Protein AF-A0A915NQ91-F1 (afdb_monomer_lite)

Structure (mmCIF, N/CA/C/O backbone):
data_AF-A0A915NQ91-F1
#
_entry.id   AF-A0A915NQ91-F1
#
loop_
_atom_site.group_PDB
_atom_site.id
_atom_site.type_symbol
_atom_site.label_atom_id
_atom_site.label_alt_id
_atom_site.label_comp_id
_atom_site.label_asym_id
_atom_site.label_entity_id
_atom_site.label_seq_id
_atom_site.pdbx_PDB_ins_code
_atom_site.Cartn_x
_atom_site.Cartn_y
_atom_site.Cartn_z
_atom_site.occupancy
_atom_site.B_iso_or_equiv
_atom_site.auth_seq_id
_atom_site.auth_comp_id
_atom_site.auth_asym_id
_atom_site.auth_atom_id
_atom_site.pdbx_PDB_model_num
ATOM 1 N N . MET A 1 1 ? -13.409 5.768 63.072 1.00 41.84 1 MET A N 1
ATOM 2 C CA . MET A 1 1 ? -13.609 4.680 62.094 1.00 41.84 1 MET A CA 1
ATOM 3 C C . MET A 1 1 ? -13.643 5.319 60.710 1.00 41.84 1 MET A C 1
ATOM 5 O O . MET A 1 1 ? -14.688 5.784 60.292 1.00 41.84 1 MET A O 1
ATOM 9 N N . PHE A 1 2 ? -12.488 5.459 60.056 1.00 41.06 2 PHE A N 1
ATOM 10 C CA . PHE A 1 2 ? -12.381 6.004 58.696 1.00 41.06 2 PHE A CA 1
ATOM 11 C C . PHE A 1 2 ? -11.525 5.043 57.871 1.00 41.06 2 PHE A C 1
ATOM 13 O O . PHE A 1 2 ? -10.303 5.039 57.969 1.00 41.06 2 PHE A O 1
ATOM 20 N N . SER A 1 3 ? -12.197 4.183 57.107 1.00 51.12 3 SER A N 1
ATOM 21 C CA . SER A 1 3 ? -11.610 3.189 56.202 1.00 51.12 3 SER A CA 1
ATOM 22 C C . SER A 1 3 ? -11.775 3.660 54.757 1.00 51.12 3 SER A C 1
ATOM 24 O O . SER A 1 3 ? -12.509 3.056 53.980 1.00 51.12 3 SER A O 1
ATOM 26 N N . TRP A 1 4 ? -11.137 4.780 54.410 1.00 56.28 4 TRP A N 1
ATOM 27 C CA . TRP A 1 4 ? -11.123 5.288 53.029 1.00 56.28 4 TRP A CA 1
ATOM 28 C C . TRP A 1 4 ? -9.721 5.640 52.504 1.00 56.28 4 TRP A C 1
ATOM 30 O O . TRP A 1 4 ? -9.574 6.132 51.396 1.00 56.28 4 TRP A O 1
ATOM 40 N N . LEU A 1 5 ? -8.657 5.292 53.236 1.00 51.00 5 LEU A N 1
ATOM 41 C CA . LEU A 1 5 ? -7.295 5.249 52.679 1.00 51.00 5 LEU A CA 1
ATOM 42 C C . LEU A 1 5 ? -6.939 3.829 52.211 1.00 51.00 5 LEU A C 1
ATOM 44 O O . LEU A 1 5 ? -5.889 3.273 52.537 1.00 51.00 5 LEU A O 1
ATOM 48 N N . GLY A 1 6 ? -7.840 3.221 51.439 1.00 49.97 6 GLY A N 1
ATOM 49 C CA . GLY A 1 6 ? -7.497 2.067 50.621 1.00 49.97 6 GLY A CA 1
ATOM 50 C C . GLY A 1 6 ? -6.584 2.545 49.500 1.00 49.97 6 GLY A C 1
ATOM 51 O O . GLY A 1 6 ? -7.027 3.260 48.611 1.00 49.97 6 GLY A O 1
ATOM 52 N N . LYS A 1 7 ? -5.296 2.205 49.592 1.00 49.03 7 LYS A N 1
ATOM 53 C CA . LYS A 1 7 ? -4.278 2.405 48.556 1.00 49.03 7 LYS A CA 1
ATOM 54 C C . LYS A 1 7 ? -4.839 2.091 47.161 1.00 49.03 7 LYS A C 1
ATOM 56 O O . LYS A 1 7 ? -4.842 0.929 46.761 1.00 49.03 7 LYS A O 1
ATOM 61 N N . ASN A 1 8 ? -5.158 3.120 46.381 1.00 48.84 8 ASN A N 1
ATOM 62 C CA . ASN A 1 8 ? -5.122 3.029 44.924 1.00 48.84 8 ASN A CA 1
ATOM 63 C C . ASN A 1 8 ? -3.649 2.993 44.498 1.00 48.84 8 ASN A C 1
ATOM 65 O O . ASN A 1 8 ? -3.113 3.939 43.932 1.00 48.84 8 ASN A O 1
ATOM 69 N N . ASN A 1 9 ? -2.977 1.880 44.795 1.00 48.94 9 ASN A N 1
ATOM 70 C CA . ASN A 1 9 ? -1.852 1.440 43.987 1.00 48.94 9 ASN A CA 1
ATOM 71 C C . ASN A 1 9 ? -2.453 0.845 42.713 1.00 48.94 9 ASN A C 1
ATOM 73 O O . ASN A 1 9 ? -2.397 -0.365 42.492 1.00 48.94 9 ASN A O 1
ATOM 77 N N . GLU A 1 10 ? -3.034 1.704 41.875 1.00 54.44 10 GLU A N 1
ATOM 78 C CA . GLU A 1 10 ? -3.065 1.431 40.449 1.00 54.44 10 GLU A CA 1
ATOM 79 C C . GLU A 1 10 ? -1.598 1.391 40.034 1.00 54.44 10 GLU A C 1
ATOM 81 O O . GLU A 1 10 ? -0.972 2.402 39.710 1.00 54.44 10 GLU A O 1
ATOM 86 N N . LYS A 1 11 ? -0.998 0.201 40.124 1.00 49.62 11 LYS A N 1
ATOM 87 C CA . LYS A 1 11 ? 0.137 -0.119 39.279 1.00 49.62 11 LYS A CA 1
ATOM 88 C C . LYS A 1 11 ? -0.387 0.160 37.880 1.00 49.62 11 LYS A C 1
ATOM 90 O O . LYS A 1 11 ? -1.163 -0.634 37.361 1.00 49.62 11 LYS A O 1
ATOM 95 N N . LYS A 1 12 ? -0.026 1.312 37.306 1.00 53.09 12 LYS A N 1
ATOM 96 C CA . LYS A 1 12 ? -0.026 1.481 35.859 1.00 53.09 12 LYS A CA 1
ATOM 97 C C . LYS A 1 12 ? 0.786 0.299 35.367 1.00 53.09 12 LYS A C 1
ATOM 99 O O . LYS A 1 12 ? 2.011 0.325 35.476 1.00 53.09 12 LYS A O 1
ATOM 104 N N . GLU A 1 13 ? 0.110 -0.766 34.946 1.00 54.66 13 GLU A N 1
ATOM 105 C CA . GLU A 1 13 ? 0.725 -1.786 34.124 1.00 54.66 13 GLU A CA 1
ATOM 106 C C . GLU A 1 13 ? 1.350 -0.990 32.993 1.00 54.66 13 GLU A C 1
ATOM 108 O O . GLU A 1 13 ?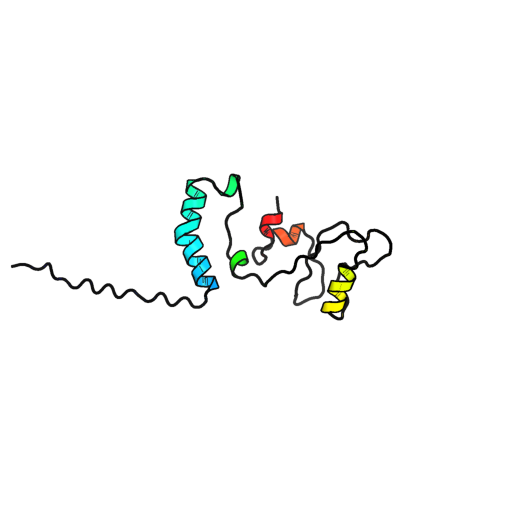 0.653 -0.347 32.197 1.00 54.66 13 GLU A O 1
ATOM 113 N N . GLN A 1 14 ? 2.681 -0.895 33.022 1.00 57.47 14 GLN A N 1
ATOM 114 C CA . GLN A 1 14 ? 3.422 -0.438 31.870 1.00 57.47 14 GLN A CA 1
ATOM 115 C C . GLN A 1 14 ? 2.962 -1.380 30.773 1.00 57.47 14 GLN A C 1
ATOM 117 O O . GLN A 1 14 ? 3.288 -2.562 30.789 1.00 57.47 14 GLN A O 1
ATOM 122 N N . ASN A 1 15 ? 2.096 -0.870 29.901 1.00 60.53 15 ASN A N 1
ATOM 123 C CA . ASN A 1 15 ? 1.704 -1.556 28.693 1.00 60.53 15 ASN A CA 1
ATOM 124 C C . ASN A 1 15 ? 2.983 -1.580 27.866 1.00 60.53 15 ASN A C 1
ATOM 126 O O . ASN A 1 15 ? 3.278 -0.625 27.148 1.00 60.53 15 ASN A O 1
ATOM 130 N N . VAL A 1 16 ? 3.808 -2.599 28.093 1.00 64.19 16 VAL A N 1
ATOM 131 C CA . VAL A 1 16 ? 5.000 -2.843 27.302 1.00 64.19 16 VAL A CA 1
ATOM 132 C C . VAL A 1 16 ? 4.468 -3.275 25.949 1.00 64.19 16 VAL A C 1
ATOM 134 O O . VAL A 1 16 ? 4.052 -4.411 25.765 1.00 64.19 16 VAL A O 1
ATOM 137 N N . LEU A 1 17 ? 4.361 -2.308 25.046 1.00 66.44 17 LEU A N 1
ATOM 138 C CA . LEU A 1 17 ? 4.081 -2.565 23.644 1.00 66.44 17 LEU A CA 1
ATOM 139 C C . LEU A 1 17 ? 5.282 -3.326 23.084 1.00 66.44 17 LEU A C 1
ATOM 141 O O . LEU A 1 17 ? 6.417 -2.907 23.328 1.00 66.44 17 LEU A O 1
ATOM 145 N N . GLU A 1 18 ? 5.058 -4.413 22.344 1.00 73.31 18 GLU A N 1
ATOM 146 C CA . GLU A 1 18 ? 6.174 -5.177 21.776 1.00 73.31 18 GLU A CA 1
ATOM 147 C C . GLU A 1 18 ? 6.898 -4.354 20.702 1.00 73.31 18 GLU A C 1
ATOM 149 O O . GLU A 1 18 ? 8.116 -4.446 20.553 1.00 73.31 18 GLU A O 1
ATOM 154 N N . THR A 1 19 ? 6.164 -3.493 19.981 1.00 89.25 19 THR A N 1
ATOM 155 C CA . THR A 1 19 ? 6.715 -2.595 18.956 1.00 89.25 19 THR A CA 1
ATOM 156 C C . THR A 1 19 ? 5.996 -1.243 18.893 1.00 89.25 19 THR A C 1
ATOM 158 O O . THR A 1 19 ? 4.852 -1.088 19.326 1.00 89.25 19 THR A O 1
ATOM 161 N N . VAL A 1 20 ? 6.651 -0.248 18.282 1.00 91.75 20 VAL A N 1
ATOM 162 C CA . VAL A 1 20 ? 6.043 1.065 17.995 1.00 91.75 20 VAL A CA 1
ATOM 163 C C . VAL A 1 20 ? 4.801 0.924 17.108 1.00 91.75 20 VAL A C 1
ATOM 165 O O . VAL A 1 20 ? 3.784 1.554 17.396 1.00 91.75 20 VAL A O 1
ATOM 168 N N . SER A 1 21 ? 4.847 0.073 16.075 1.00 91.69 21 SER A N 1
ATOM 169 C CA . SER A 1 21 ? 3.701 -0.168 15.184 1.00 91.69 21 SER A CA 1
ATOM 170 C C . SER A 1 21 ? 2.494 -0.721 15.937 1.00 91.69 21 SER A C 1
ATOM 172 O O . SER A 1 21 ? 1.370 -0.276 15.710 1.00 91.69 21 SER A O 1
ATOM 174 N N . GLU A 1 22 ? 2.712 -1.635 16.884 1.00 91.44 22 GLU A N 1
ATOM 175 C CA . GLU A 1 22 ? 1.638 -2.139 17.740 1.00 91.44 22 GLU A CA 1
ATOM 176 C C . GLU A 1 22 ? 1.049 -1.041 18.635 1.00 91.44 22 GLU A C 1
ATOM 178 O O . GLU A 1 22 ? -0.171 -0.948 18.781 1.00 91.44 22 GLU A O 1
ATOM 183 N N . GLY A 1 23 ? 1.899 -0.168 19.179 1.00 93.00 23 GLY A N 1
ATOM 184 C CA . GLY A 1 23 ? 1.465 1.014 19.921 1.00 93.00 23 GLY A CA 1
ATOM 185 C C . GLY A 1 23 ? 0.546 1.922 19.120 1.00 93.00 23 GLY A C 1
ATOM 186 O O . GLY A 1 23 ? -0.528 2.292 19.595 1.00 93.00 23 GLY A O 1
ATOM 187 N N . LEU A 1 24 ? 0.946 2.247 17.891 1.00 95.06 24 LEU A N 1
ATOM 188 C CA . LEU A 1 24 ? 0.155 3.080 16.988 1.00 95.06 24 LEU A CA 1
ATOM 189 C C . LEU A 1 24 ? -1.175 2.414 16.631 1.00 95.06 24 LEU A C 1
ATOM 191 O O . LEU A 1 24 ? -2.216 3.063 16.719 1.00 95.06 24 LEU A O 1
ATOM 195 N N . ARG A 1 25 ? -1.160 1.111 16.322 1.00 94.62 25 ARG A N 1
ATOM 196 C CA . ARG A 1 25 ? -2.373 0.326 16.058 1.00 94.62 25 ARG A CA 1
ATOM 197 C C . ARG A 1 25 ? -3.335 0.358 17.245 1.00 94.62 25 ARG A C 1
ATOM 199 O O . ARG A 1 25 ? -4.534 0.556 17.060 1.00 94.62 25 ARG A O 1
ATOM 206 N N . LYS A 1 26 ? -2.822 0.184 18.468 1.00 94.50 26 LYS A N 1
ATOM 207 C CA . LYS A 1 26 ? -3.627 0.226 19.696 1.00 94.50 26 LYS A CA 1
ATOM 208 C C . LYS A 1 26 ? -4.258 1.603 19.903 1.00 94.50 26 LYS A C 1
ATOM 210 O O . LYS A 1 26 ? -5.461 1.693 20.125 1.00 94.50 26 LYS A O 1
ATOM 215 N N . ILE A 1 27 ? -3.469 2.672 19.780 1.00 95.81 27 ILE A N 1
ATOM 216 C CA . ILE A 1 27 ? -3.961 4.049 19.928 1.00 95.81 27 ILE A CA 1
ATOM 217 C C . ILE A 1 27 ? -5.022 4.365 18.868 1.00 95.81 27 ILE A C 1
ATOM 219 O O . ILE A 1 27 ? -6.058 4.932 19.212 1.00 95.81 27 ILE A O 1
ATOM 223 N N . TYR A 1 28 ? -4.803 3.969 17.611 1.00 97.00 28 TYR A N 1
ATOM 224 C CA . TYR A 1 28 ? -5.784 4.138 16.540 1.00 97.00 28 TYR A CA 1
ATOM 225 C C . TYR A 1 28 ? -7.124 3.489 16.908 1.00 97.00 28 TYR A C 1
ATOM 227 O O . TYR A 1 28 ? -8.133 4.188 16.991 1.00 97.00 28 TYR A O 1
ATOM 235 N N . LYS A 1 29 ? -7.118 2.187 17.232 1.00 95.94 29 LYS A N 1
ATOM 236 C CA . LYS A 1 29 ? -8.340 1.425 17.539 1.00 95.94 29 LYS A CA 1
ATOM 237 C C . LYS A 1 29 ? -9.064 1.922 18.792 1.00 95.94 29 LYS A C 1
ATOM 239 O O . LYS A 1 29 ? -10.288 1.935 18.824 1.00 95.94 29 LYS A O 1
ATOM 244 N N . GLU A 1 30 ? -8.333 2.326 19.830 1.00 96.56 30 GLU A N 1
ATOM 245 C CA . GLU A 1 30 ? -8.939 2.731 21.106 1.00 96.56 30 GLU A CA 1
ATOM 246 C C . GLU A 1 30 ? -9.384 4.195 21.151 1.00 96.56 30 GLU A C 1
ATOM 248 O O . GLU A 1 30 ? -10.240 4.540 21.969 1.00 96.56 30 GLU A O 1
ATOM 253 N N . LYS A 1 31 ? -8.756 5.078 20.364 1.00 97.12 31 LYS A N 1
ATOM 254 C CA . LYS A 1 31 ? -8.933 6.534 20.498 1.00 97.12 31 LYS A CA 1
ATOM 255 C C . LYS A 1 31 ? -9.443 7.206 19.235 1.00 97.12 31 LYS A C 1
ATOM 257 O O . LYS A 1 31 ? -10.304 8.072 19.352 1.00 97.12 31 LYS A O 1
ATOM 262 N N . LEU A 1 32 ? -8.910 6.852 18.065 1.00 97.75 32 LEU A N 1
ATOM 263 C CA . LEU A 1 32 ? -9.229 7.553 16.821 1.00 97.75 32 LEU A CA 1
ATOM 264 C C . LEU A 1 32 ? -10.404 6.908 16.088 1.00 97.75 32 LEU A C 1
ATOM 266 O O . LEU A 1 32 ? -11.349 7.607 15.748 1.00 97.75 32 LEU A O 1
ATOM 270 N N . PHE A 1 33 ? -10.394 5.584 15.935 1.00 97.50 33 PHE A N 1
ATOM 271 C CA . PHE A 1 33 ? -11.440 4.853 15.222 1.00 97.50 33 PHE A CA 1
ATOM 272 C C . PHE A 1 33 ? -12.862 5.125 15.763 1.00 97.50 33 PHE A C 1
ATOM 274 O O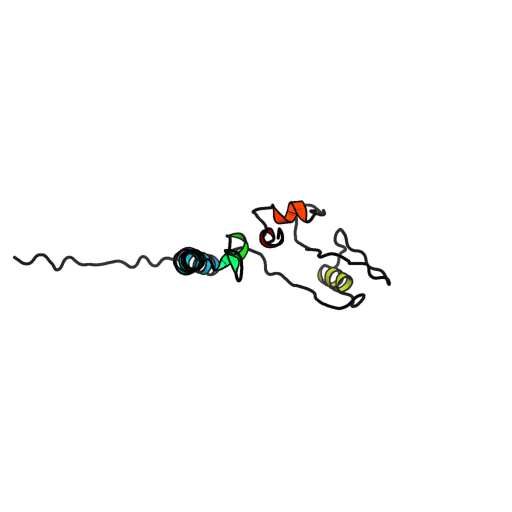 . PHE A 1 33 ? -13.735 5.458 14.965 1.00 97.50 33 PHE A O 1
ATOM 281 N N . PRO A 1 34 ? -13.123 5.145 17.092 1.00 97.94 34 PRO A N 1
ATOM 282 C CA . PRO A 1 34 ? -14.455 5.490 17.604 1.00 97.94 34 PRO A CA 1
ATOM 283 C C . PRO A 1 34 ? -14.898 6.919 17.252 1.00 97.94 34 PRO A C 1
ATOM 285 O O . PRO A 1 34 ? -16.090 7.192 17.133 1.00 97.94 34 PRO A O 1
ATOM 288 N N . LEU A 1 35 ? -13.944 7.845 17.107 1.00 97.88 35 LEU A N 1
ATOM 289 C CA . LEU A 1 35 ? -14.214 9.224 16.705 1.00 97.88 35 LEU A CA 1
ATOM 290 C C . LEU A 1 35 ? -14.523 9.308 15.204 1.00 97.88 35 LEU A C 1
ATOM 292 O O . LEU A 1 35 ? -15.434 10.033 14.811 1.00 97.88 35 LEU A O 1
ATOM 296 N N . GLU A 1 36 ? -13.775 8.567 14.383 1.00 97.81 36 GLU A N 1
ATOM 297 C CA . GLU A 1 36 ? -13.999 8.460 12.939 1.00 97.81 36 GLU A CA 1
ATOM 298 C C . GLU A 1 36 ? -15.391 7.891 12.639 1.00 97.81 36 GLU A C 1
ATOM 300 O O . GLU A 1 36 ? -16.115 8.474 11.830 1.00 97.81 36 GLU A O 1
ATOM 305 N N . GLU A 1 37 ? -15.804 6.832 13.346 1.00 97.12 37 GLU A N 1
ATOM 306 C CA . GLU A 1 37 ? -17.153 6.264 13.230 1.00 97.12 37 GLU A CA 1
ATOM 307 C C . GLU A 1 37 ? -18.232 7.240 13.702 1.00 97.12 37 GLU A C 1
ATOM 309 O O . GLU A 1 37 ? -19.227 7.437 13.010 1.00 97.12 37 GLU A O 1
ATOM 314 N N . PHE A 1 38 ? -18.040 7.901 14.850 1.00 97.94 38 PHE A N 1
ATOM 315 C CA . PHE A 1 38 ? -19.048 8.813 15.400 1.00 97.94 38 PHE A CA 1
ATOM 316 C C . PHE A 1 38 ? -19.390 9.975 14.453 1.00 97.94 38 PHE A C 1
ATOM 318 O O . PHE A 1 38 ? -20.534 10.431 14.421 1.00 97.94 38 PHE A O 1
ATOM 325 N N . TYR A 1 39 ? -18.413 10.451 13.676 1.00 97.56 39 TYR A N 1
ATOM 326 C CA . TYR A 1 39 ? -18.590 11.544 12.715 1.00 97.56 39 TYR A CA 1
ATOM 327 C C . TYR A 1 39 ? -18.667 11.084 11.250 1.00 97.56 39 TYR A C 1
ATOM 329 O O . TYR A 1 39 ? -18.608 11.929 10.357 1.00 97.56 39 TYR A O 1
ATOM 337 N N . ASN A 1 40 ? -18.804 9.779 10.983 1.00 96.31 40 ASN A N 1
ATOM 338 C CA . ASN A 1 40 ? -18.829 9.197 9.632 1.00 96.31 40 ASN A CA 1
ATOM 339 C C . ASN A 1 40 ? -17.657 9.655 8.742 1.00 96.31 40 ASN A C 1
ATOM 341 O O . ASN A 1 40 ? -17.818 9.890 7.545 1.00 96.31 40 ASN A O 1
ATOM 345 N N . PHE A 1 41 ? -16.457 9.792 9.310 1.00 96.62 41 PHE A N 1
ATOM 346 C CA . PHE A 1 41 ? -15.274 10.309 8.611 1.00 96.62 41 PHE A CA 1
ATOM 347 C C . PHE A 1 41 ? -14.956 9.538 7.316 1.00 96.62 41 PHE A C 1
ATOM 349 O O . PHE A 1 41 ? -14.527 10.125 6.316 1.00 96.62 41 PHE A O 1
ATOM 356 N N . HIS A 1 42 ? -15.217 8.230 7.317 1.00 93.19 42 HIS A N 1
ATOM 357 C CA . HIS A 1 42 ? -14.912 7.322 6.211 1.00 93.19 42 HIS A CA 1
ATOM 358 C C . HIS A 1 42 ? -15.734 7.550 4.943 1.00 93.19 42 HIS A C 1
ATOM 360 O O . HIS A 1 42 ? -15.308 7.135 3.863 1.00 93.19 42 HIS A O 1
ATOM 366 N N . ASP A 1 43 ? -16.862 8.248 5.057 1.00 92.12 43 ASP A N 1
ATOM 367 C CA . ASP A 1 43 ? -17.688 8.618 3.910 1.00 92.12 43 ASP A CA 1
ATOM 368 C C . ASP A 1 43 ? -17.158 9.869 3.191 1.00 92.12 43 ASP A C 1
ATOM 370 O O . ASP A 1 43 ? -17.524 10.122 2.043 1.00 92.12 43 ASP A O 1
ATOM 374 N N . TYR A 1 44 ? -16.276 10.641 3.838 1.00 92.50 44 TYR A N 1
ATOM 375 C CA . TYR A 1 44 ? -15.797 11.931 3.330 1.00 92.50 44 TYR A CA 1
ATOM 376 C C . TYR A 1 44 ? -14.321 11.937 2.941 1.00 92.50 44 TYR A C 1
ATOM 378 O O . TYR A 1 44 ? -13.952 12.596 1.968 1.00 92.50 44 TYR A O 1
ATOM 386 N N . HIS A 1 45 ? -13.467 11.256 3.707 1.00 90.50 45 HIS A N 1
ATOM 387 C CA . HIS A 1 45 ? -12.019 11.421 3.589 1.00 90.50 45 HIS A CA 1
ATOM 388 C C . HIS A 1 45 ? -11.299 10.127 3.225 1.00 90.50 45 HIS A C 1
ATOM 390 O O . HIS A 1 45 ? -10.795 10.000 2.109 1.00 90.50 45 HIS A O 1
ATOM 396 N N . SER A 1 46 ? -11.224 9.174 4.152 1.00 88.94 46 SER A N 1
ATOM 397 C CA . SER A 1 46 ? -10.504 7.920 3.936 1.00 88.94 46 SER A CA 1
ATOM 398 C C . SER A 1 46 ? -11.152 6.760 4.688 1.00 88.94 46 SER A C 1
ATOM 400 O O . SER A 1 46 ? -11.666 6.976 5.786 1.00 88.94 46 SER A O 1
ATOM 402 N N . PRO A 1 47 ? -11.089 5.527 4.154 1.00 90.38 47 PRO A N 1
ATOM 403 C CA . PRO A 1 47 ? -11.522 4.329 4.870 1.00 90.38 47 PRO A CA 1
ATOM 404 C C . PRO A 1 47 ? -10.809 4.148 6.216 1.00 90.38 47 PRO A C 1
ATOM 406 O O . PRO A 1 47 ? -9.754 4.741 6.452 1.00 90.38 47 PRO A O 1
ATOM 409 N N . ALA A 1 48 ? -11.386 3.309 7.075 1.00 92.06 48 ALA A N 1
ATOM 410 C CA . ALA A 1 48 ? -10.750 2.880 8.313 1.00 92.06 48 ALA A CA 1
ATOM 411 C C . ALA A 1 48 ? -9.448 2.126 8.026 1.00 92.06 48 ALA A C 1
ATOM 413 O O . ALA A 1 48 ? -9.352 1.418 7.020 1.00 92.06 48 ALA A O 1
ATOM 414 N N . LEU A 1 49 ? -8.466 2.281 8.913 1.00 91.69 49 LEU A N 1
ATOM 415 C CA . LEU A 1 49 ? -7.209 1.545 8.830 1.00 91.69 49 LEU A CA 1
ATOM 416 C C . LEU A 1 49 ? -7.387 0.130 9.383 1.00 91.69 49 LEU A C 1
ATOM 418 O O . LEU A 1 49 ? -7.897 -0.060 10.490 1.00 91.69 49 LEU A O 1
ATOM 422 N N . ASP A 1 50 ? -6.874 -0.846 8.645 1.00 88.44 50 ASP A N 1
ATOM 423 C CA . ASP A 1 50 ? -6.851 -2.253 9.025 1.00 88.44 50 ASP A CA 1
ATOM 424 C C . ASP A 1 50 ? -5.440 -2.680 9.467 1.00 88.44 50 ASP A C 1
ATOM 426 O O . ASP A 1 50 ? -4.449 -1.963 9.332 1.00 88.44 50 ASP A O 1
ATOM 430 N N . ASP A 1 51 ? -5.314 -3.898 9.995 1.00 89.31 51 ASP A N 1
ATOM 431 C CA . ASP A 1 51 ? -4.024 -4.430 10.451 1.00 89.31 51 ASP A CA 1
ATOM 432 C C . ASP A 1 51 ? -2.905 -4.407 9.380 1.00 89.31 51 ASP A C 1
ATOM 434 O O . ASP A 1 51 ? -1.756 -4.129 9.749 1.00 89.31 51 ASP A O 1
ATOM 438 N N . PRO A 1 52 ? -3.168 -4.650 8.075 1.00 90.19 52 PRO A N 1
ATOM 439 C CA . PRO A 1 52 ? -2.150 -4.518 7.037 1.00 90.19 52 PRO A CA 1
ATOM 440 C C . PRO A 1 52 ? -1.557 -3.112 6.920 1.00 90.19 52 PRO A C 1
ATOM 442 O O . PRO A 1 52 ? -0.381 -3.015 6.587 1.00 90.19 52 PRO A O 1
ATOM 445 N N . ASP A 1 53 ? -2.293 -2.046 7.246 1.00 90.00 53 ASP A N 1
ATOM 446 C CA . ASP A 1 53 ? -1.784 -0.668 7.160 1.00 90.00 53 ASP A CA 1
ATOM 447 C C . ASP A 1 53 ? -0.677 -0.387 8.191 1.00 90.00 53 ASP A C 1
ATOM 449 O O . ASP A 1 53 ? 0.195 0.453 7.973 1.00 90.00 53 ASP A O 1
ATOM 453 N N . PHE A 1 54 ? -0.658 -1.136 9.299 1.00 91.56 54 PHE A N 1
ATOM 454 C CA . PHE A 1 54 ? 0.370 -1.031 10.344 1.00 91.56 54 PHE A CA 1
ATOM 455 C C . PHE A 1 54 ? 1.529 -2.017 10.156 1.00 91.56 54 PHE A C 1
ATOM 457 O O . PHE A 1 54 ? 2.636 -1.774 10.644 1.00 91.56 54 PHE A O 1
ATOM 464 N N . ASN A 1 55 ? 1.271 -3.140 9.481 1.00 88.69 55 ASN A N 1
ATOM 465 C CA . ASN A 1 55 ? 2.217 -4.250 9.329 1.00 88.69 55 ASN A CA 1
ATOM 466 C C . ASN A 1 55 ? 2.880 -4.299 7.942 1.00 88.69 55 ASN A C 1
ATOM 468 O O . ASN A 1 55 ? 3.779 -5.112 7.709 1.00 88.69 55 ASN A O 1
ATOM 472 N N . ALA A 1 56 ? 2.415 -3.480 7.001 1.00 89.31 56 ALA A N 1
ATOM 473 C CA . ALA A 1 56 ? 2.916 -3.459 5.642 1.00 89.31 56 ALA A CA 1
ATOM 474 C C . ALA A 1 56 ? 4.404 -3.114 5.560 1.00 89.31 56 ALA A C 1
ATOM 476 O O . ALA A 1 56 ? 4.949 -2.306 6.314 1.00 89.31 56 ALA A O 1
ATOM 477 N N . LYS A 1 57 ? 5.065 -3.695 4.556 1.00 91.19 57 LYS A N 1
ATOM 478 C CA . LYS A 1 57 ? 6.417 -3.281 4.182 1.00 91.19 57 LYS A CA 1
ATOM 479 C C . LYS A 1 57 ? 6.369 -1.873 3.569 1.00 91.19 57 LYS A C 1
ATOM 481 O O . LYS A 1 57 ? 5.420 -1.582 2.835 1.00 91.19 57 LYS A O 1
ATOM 486 N N . PRO A 1 58 ? 7.401 -1.038 3.790 1.00 92.94 58 PRO A N 1
ATOM 487 C CA . PRO A 1 58 ? 7.511 0.262 3.138 1.00 92.94 58 PRO A CA 1
ATOM 488 C C . PRO A 1 58 ? 7.348 0.152 1.618 1.00 92.94 58 PRO A C 1
ATOM 490 O O . PRO A 1 58 ? 7.893 -0.760 0.993 1.00 92.94 58 PRO A O 1
ATOM 493 N N . MET A 1 59 ? 6.609 1.091 1.029 1.00 94.44 59 MET A N 1
ATOM 494 C CA . MET A 1 59 ? 6.335 1.134 -0.407 1.00 94.44 59 MET A CA 1
ATOM 495 C C . MET A 1 59 ? 7.045 2.311 -1.071 1.00 94.44 59 MET A C 1
ATOM 497 O O . MET A 1 59 ? 7.131 3.399 -0.506 1.00 94.44 59 MET A O 1
ATOM 501 N N . ILE A 1 60 ? 7.504 2.098 -2.304 1.00 95.75 60 ILE A N 1
ATOM 502 C CA . ILE A 1 60 ? 8.064 3.141 -3.165 1.00 95.75 60 ILE A CA 1
ATOM 503 C C . ILE A 1 60 ? 7.126 3.307 -4.359 1.00 95.75 60 ILE A C 1
ATOM 505 O O . ILE A 1 60 ? 6.930 2.371 -5.132 1.00 95.75 60 ILE A O 1
ATOM 509 N N . LEU A 1 61 ? 6.556 4.503 -4.515 1.00 95.81 61 LEU A N 1
ATOM 510 C CA . LEU A 1 61 ? 5.729 4.857 -5.666 1.00 95.81 61 LEU A CA 1
ATOM 511 C C . LEU A 1 61 ? 6.577 5.595 -6.706 1.00 95.81 61 LEU A C 1
ATOM 513 O O . LEU A 1 61 ? 7.124 6.661 -6.428 1.00 95.81 61 LEU A O 1
ATOM 517 N N . LEU A 1 62 ? 6.660 5.049 -7.919 1.00 94.12 62 LEU A N 1
ATOM 518 C CA . LEU A 1 62 ? 7.346 5.694 -9.038 1.00 94.12 62 LEU A CA 1
ATOM 519 C C . LEU A 1 62 ? 6.347 6.442 -9.921 1.00 94.12 62 LEU A C 1
ATOM 521 O O . LEU A 1 62 ? 5.516 5.830 -10.591 1.00 94.12 62 LEU A O 1
ATOM 525 N N . VAL A 1 63 ? 6.475 7.768 -9.969 1.00 92.56 63 VAL A N 1
ATOM 526 C CA . VAL A 1 63 ? 5.646 8.654 -10.799 1.00 92.56 63 VAL A CA 1
ATOM 527 C C . VAL A 1 63 ? 6.517 9.330 -11.854 1.00 92.56 63 VAL A C 1
ATOM 529 O O . VAL A 1 63 ? 7.636 9.753 -11.579 1.00 92.56 63 VAL A O 1
ATOM 532 N N . GLY A 1 64 ? 6.012 9.432 -13.081 1.00 90.81 64 GLY A N 1
ATOM 533 C CA . GLY A 1 64 ? 6.707 10.102 -14.178 1.00 90.81 64 GLY A CA 1
ATOM 534 C C . GLY A 1 64 ? 6.026 9.862 -15.520 1.00 90.81 64 GLY A C 1
ATOM 535 O O . GLY A 1 64 ? 5.269 8.900 -15.669 1.00 90.81 64 GLY A O 1
ATOM 536 N N . GLN A 1 65 ? 6.317 10.717 -16.503 1.00 88.62 65 GLN A N 1
ATOM 537 C CA . GLN A 1 65 ? 5.740 10.642 -17.852 1.00 88.62 65 GLN A CA 1
ATOM 538 C C . GLN A 1 65 ? 6.088 9.335 -18.584 1.00 88.62 65 GLN A C 1
ATOM 540 O O . GLN A 1 65 ? 6.893 8.521 -18.123 1.00 88.62 65 GLN A O 1
ATOM 545 N N . TYR A 1 66 ? 5.456 9.104 -19.733 1.00 84.31 66 TYR A N 1
ATOM 546 C 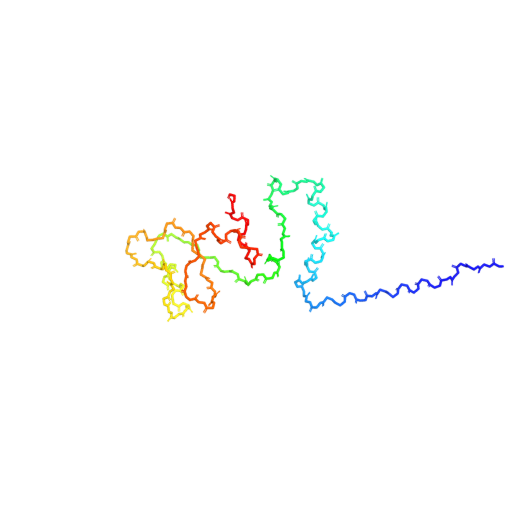CA . TYR A 1 66 ? 5.767 7.961 -20.588 1.00 84.31 66 TYR A CA 1
ATOM 547 C C . TYR A 1 66 ? 7.252 7.935 -20.965 1.00 84.31 66 TYR A C 1
ATOM 549 O O . TYR A 1 66 ? 7.887 8.975 -21.120 1.00 84.31 66 TYR A O 1
ATOM 557 N N . SER A 1 67 ? 7.808 6.730 -21.069 1.00 82.94 67 SER A N 1
ATOM 558 C CA . SER A 1 67 ? 9.180 6.497 -21.539 1.00 82.94 67 SER A CA 1
ATOM 559 C C . SER A 1 67 ? 10.303 7.159 -20.719 1.00 82.94 67 SER A C 1
ATOM 561 O O . SER A 1 67 ? 11.446 7.184 -21.158 1.00 82.94 67 SER A O 1
ATOM 563 N N . THR A 1 68 ? 10.039 7.597 -19.479 1.00 90.38 68 THR A N 1
ATOM 564 C CA . THR A 1 68 ? 11.065 8.138 -18.559 1.00 90.38 68 THR A CA 1
ATOM 565 C C . THR A 1 68 ? 11.895 7.069 -17.832 1.00 90.38 68 THR A C 1
ATOM 567 O O . THR A 1 68 ? 12.622 7.380 -16.895 1.00 90.38 68 THR A O 1
ATOM 570 N N . GLY A 1 69 ? 11.769 5.793 -18.213 1.00 91.56 69 GLY A N 1
ATOM 571 C CA . GLY A 1 69 ? 12.589 4.711 -17.660 1.00 91.56 69 GLY A CA 1
ATOM 572 C C . GLY A 1 69 ? 12.132 4.130 -16.318 1.00 91.56 69 GLY A C 1
ATOM 573 O O . GLY A 1 69 ? 12.908 3.418 -15.697 1.00 91.56 69 GLY A O 1
ATOM 574 N N . LYS A 1 70 ? 10.888 4.358 -15.867 1.00 93.69 70 LYS A N 1
ATOM 575 C CA . LYS A 1 70 ? 10.362 3.804 -14.594 1.00 93.69 70 LYS A CA 1
ATOM 576 C C . LYS A 1 70 ? 10.532 2.281 -14.481 1.00 93.69 70 LYS A C 1
ATOM 578 O O . LYS A 1 70 ? 11.058 1.785 -13.493 1.00 93.69 70 LYS A O 1
ATOM 583 N N . THR A 1 71 ? 10.135 1.544 -15.517 1.00 91.62 71 THR A N 1
ATOM 584 C CA . THR A 1 71 ? 10.268 0.078 -15.576 1.00 91.62 71 THR A CA 1
ATOM 585 C C . THR A 1 71 ? 11.736 -0.348 -15.555 1.00 91.62 71 THR A C 1
ATOM 587 O O . THR A 1 71 ? 12.111 -1.265 -14.827 1.00 91.62 71 THR A O 1
ATOM 590 N N . THR A 1 72 ? 12.583 0.365 -16.303 1.00 92.75 72 THR A N 1
ATOM 591 C CA . THR A 1 72 ? 14.033 0.145 -16.328 1.00 92.75 72 THR A CA 1
ATOM 592 C C . THR A 1 72 ? 14.669 0.425 -14.968 1.00 92.75 72 THR A C 1
ATOM 594 O O . THR A 1 72 ? 15.550 -0.316 -14.557 1.00 92.75 72 THR A O 1
ATOM 597 N N . PHE A 1 73 ? 14.203 1.443 -14.243 1.00 95.69 73 PHE A N 1
ATOM 598 C CA . PHE A 1 73 ? 14.684 1.786 -12.908 1.00 95.69 73 PHE A CA 1
ATOM 599 C C . PHE A 1 73 ? 14.378 0.680 -11.892 1.00 95.69 73 PHE A C 1
ATOM 601 O O . PHE A 1 73 ? 15.262 0.295 -11.135 1.00 95.69 73 PHE A O 1
ATOM 608 N N . ILE A 1 74 ? 13.172 0.098 -11.923 1.00 95.25 74 ILE A N 1
ATOM 609 C CA . ILE A 1 74 ? 12.845 -1.065 -11.081 1.00 95.25 74 ILE A CA 1
ATOM 610 C C . ILE A 1 74 ? 13.766 -2.241 -11.421 1.00 95.25 74 ILE A C 1
ATOM 612 O O . ILE A 1 74 ? 14.378 -2.814 -10.526 1.00 95.25 74 ILE A O 1
ATOM 616 N N . ARG A 1 75 ? 13.909 -2.578 -12.711 1.00 94.56 75 ARG A N 1
ATOM 617 C CA . ARG A 1 75 ? 14.819 -3.646 -13.161 1.00 94.56 75 ARG A CA 1
ATOM 618 C C . ARG A 1 75 ? 16.258 -3.394 -12.708 1.00 94.56 75 ARG A C 1
ATOM 620 O O . ARG A 1 75 ? 16.937 -4.334 -12.321 1.00 94.56 75 ARG A O 1
ATOM 627 N N . PHE A 1 76 ? 16.718 -2.147 -12.771 1.00 96.25 76 PHE A N 1
ATOM 628 C CA . PHE A 1 76 ? 18.055 -1.763 -12.331 1.00 96.25 76 PHE A CA 1
ATOM 629 C C . PHE A 1 76 ? 18.243 -2.007 -10.830 1.00 96.25 76 PHE A C 1
ATOM 631 O O . PHE A 1 76 ? 19.234 -2.613 -10.450 1.00 96.25 76 PHE A O 1
ATOM 638 N N . LEU A 1 77 ? 17.277 -1.615 -9.991 1.00 96.75 77 LEU A N 1
ATOM 639 C CA . LEU A 1 77 ? 17.333 -1.862 -8.545 1.00 96.75 77 LEU A CA 1
ATOM 640 C C . LEU A 1 77 ? 17.251 -3.348 -8.175 1.00 96.75 77 LEU A C 1
ATOM 642 O O . LEU A 1 77 ? 17.834 -3.759 -7.178 1.00 96.75 77 LEU A O 1
ATOM 646 N N . LEU A 1 78 ? 16.491 -4.137 -8.937 1.00 94.81 78 LEU A N 1
ATOM 647 C CA . LEU A 1 78 ? 16.327 -5.571 -8.688 1.00 94.81 78 LEU A CA 1
ATOM 648 C C . LEU A 1 78 ? 17.453 -6.419 -9.291 1.00 94.81 78 LEU A C 1
ATOM 650 O O . LEU A 1 78 ? 17.541 -7.600 -8.972 1.00 94.81 78 LEU A O 1
ATOM 654 N N . GLU A 1 79 ? 18.243 -5.849 -10.204 1.00 96.25 79 GLU A N 1
ATOM 655 C CA . GLU A 1 79 ? 19.241 -6.540 -11.035 1.00 96.25 79 GLU A CA 1
ATOM 656 C C . GLU A 1 79 ? 18.688 -7.748 -11.822 1.00 96.25 79 GLU A C 1
ATOM 658 O O . GLU A 1 79 ? 19.435 -8.577 -12.338 1.00 96.25 79 GLU A O 1
ATOM 663 N N . GLN A 1 80 ? 17.364 -7.838 -11.972 1.00 93.19 80 GLN A N 1
ATOM 664 C CA . GLN A 1 80 ? 16.680 -8.930 -12.660 1.00 93.19 80 GLN A CA 1
ATOM 665 C C . GLN A 1 80 ? 15.367 -8.468 -13.291 1.00 93.19 80 GLN A C 1
ATOM 667 O O . GLN A 1 80 ? 14.823 -7.405 -12.971 1.00 93.19 80 GLN A O 1
ATOM 672 N N . GLU A 1 81 ? 14.841 -9.292 -14.195 1.00 92.75 81 GLU A N 1
ATOM 673 C CA . GLU A 1 81 ? 13.518 -9.068 -14.760 1.00 92.75 81 GLU A CA 1
ATOM 674 C C . GLU A 1 81 ? 12.403 -9.520 -13.802 1.00 92.75 81 GLU A C 1
ATOM 676 O O . GLU A 1 81 ? 12.535 -10.530 -13.118 1.00 92.75 81 GLU A O 1
ATOM 681 N N . PHE A 1 82 ? 11.296 -8.773 -13.750 1.00 92.19 82 PHE A N 1
ATOM 682 C CA . PHE A 1 82 ? 10.092 -9.118 -12.999 1.00 92.19 82 PHE A CA 1
ATOM 683 C C . PHE A 1 82 ? 8.915 -9.444 -13.940 1.00 92.19 82 PHE A C 1
ATOM 685 O O . PHE A 1 82 ? 8.813 -8.862 -15.030 1.00 92.19 82 PHE A O 1
ATOM 692 N N . PRO A 1 83 ? 8.001 -10.345 -13.530 1.00 91.00 83 PRO A N 1
ATOM 693 C CA . PRO A 1 83 ? 6.837 -10.720 -14.326 1.00 91.00 83 PRO A CA 1
ATOM 694 C C . PRO A 1 83 ? 5.970 -9.525 -14.727 1.00 91.00 83 PRO A C 1
ATOM 696 O O . PRO A 1 83 ? 5.711 -8.621 -13.936 1.00 91.00 83 PRO A O 1
ATOM 699 N N . GLY A 1 84 ? 5.491 -9.537 -15.971 1.00 84.62 84 GLY A N 1
ATOM 700 C CA . GLY A 1 84 ? 4.624 -8.481 -16.496 1.00 84.62 84 GLY A CA 1
ATOM 701 C C . GLY A 1 84 ? 5.353 -7.203 -16.919 1.00 84.62 84 GLY A C 1
ATOM 702 O O . GLY A 1 84 ? 4.690 -6.269 -17.374 1.00 84.62 84 GLY A O 1
ATOM 703 N N . MET A 1 85 ? 6.690 -7.140 -16.836 1.00 84.81 85 MET A N 1
ATOM 704 C CA . MET A 1 85 ? 7.411 -6.000 -17.401 1.00 84.81 85 MET A CA 1
ATOM 705 C C . MET A 1 85 ? 7.284 -5.963 -18.927 1.00 84.81 85 MET A C 1
ATOM 707 O O . MET A 1 85 ? 7.407 -6.980 -19.610 1.00 84.81 85 MET A O 1
ATOM 711 N N . ARG A 1 86 ? 7.098 -4.760 -19.472 1.00 79.19 86 ARG A N 1
ATOM 712 C CA . ARG A 1 86 ? 7.233 -4.469 -20.902 1.00 79.19 86 ARG A CA 1
ATOM 713 C C . ARG A 1 86 ? 8.010 -3.173 -21.070 1.00 79.19 86 ARG A C 1
ATOM 715 O O . ARG A 1 86 ? 7.539 -2.111 -20.665 1.00 79.19 86 ARG A O 1
ATOM 722 N N . ILE A 1 87 ? 9.197 -3.265 -21.659 1.00 77.81 87 ILE A N 1
ATOM 723 C CA . ILE A 1 87 ? 10.028 -2.112 -22.013 1.00 77.81 87 ILE A CA 1
ATOM 724 C C . ILE A 1 87 ? 9.990 -1.986 -23.533 1.00 77.81 87 ILE A C 1
ATOM 726 O O . ILE A 1 87 ? 10.388 -2.906 -24.241 1.00 77.81 87 ILE A O 1
ATOM 730 N N . GLY A 1 88 ? 9.488 -0.861 -24.029 1.00 74.50 88 GLY A N 1
ATOM 731 C CA . GLY A 1 88 ? 9.427 -0.553 -25.451 1.00 74.50 88 GLY A CA 1
ATOM 732 C C . GLY A 1 88 ? 9.448 0.960 -25.680 1.00 74.50 88 GLY A C 1
ATOM 733 O O . GLY A 1 88 ? 9.253 1.717 -24.728 1.00 74.50 88 GLY A O 1
ATOM 734 N N . PRO A 1 89 ? 9.724 1.410 -26.916 1.00 65.31 89 PRO A N 1
ATOM 735 C CA . PRO A 1 89 ? 9.743 2.834 -27.264 1.00 65.31 89 PRO A CA 1
ATOM 736 C C . PRO A 1 89 ? 8.341 3.471 -27.247 1.00 65.31 89 PRO A C 1
ATOM 738 O O . PRO A 1 89 ? 8.212 4.679 -27.057 1.00 65.31 89 PRO A O 1
ATOM 741 N N . GLU A 1 90 ? 7.298 2.659 -27.415 1.00 71.69 90 GLU A N 1
ATOM 742 C CA . GLU A 1 90 ? 5.888 3.051 -27.348 1.00 71.69 90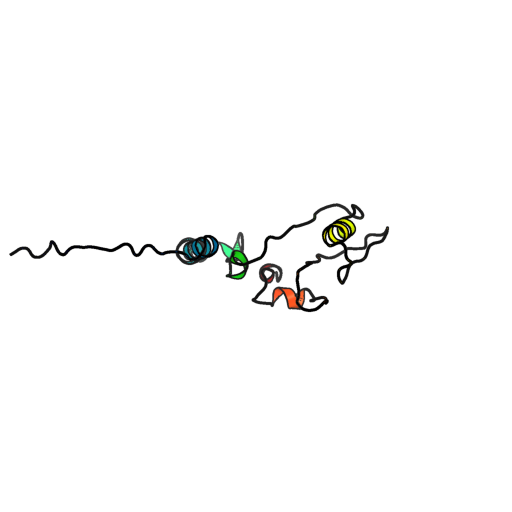 GLU A CA 1
ATOM 743 C C . GLU A 1 90 ? 5.375 3.060 -25.892 1.00 71.69 90 GLU A C 1
ATOM 745 O O . GLU A 1 90 ? 5.997 2.442 -25.027 1.00 71.69 90 GLU A O 1
ATOM 750 N N . PRO A 1 91 ? 4.248 3.724 -25.568 1.00 67.38 91 PRO A N 1
ATOM 751 C CA . PRO A 1 91 ? 3.649 3.646 -24.235 1.00 67.38 91 PRO A CA 1
ATOM 752 C C . PRO A 1 91 ? 3.301 2.193 -23.858 1.00 67.38 91 PRO A C 1
ATOM 754 O O . PRO A 1 91 ? 2.286 1.653 -24.285 1.00 67.38 91 PRO A O 1
ATOM 757 N N . THR A 1 92 ? 4.155 1.540 -23.064 1.00 64.00 92 THR A N 1
ATOM 758 C CA . THR A 1 92 ? 4.021 0.105 -22.747 1.00 64.00 92 THR A CA 1
ATOM 759 C C . THR A 1 92 ? 3.331 -0.197 -21.419 1.00 64.00 92 THR A C 1
ATOM 761 O O . THR A 1 92 ? 2.956 -1.346 -21.184 1.00 64.00 92 THR A O 1
ATOM 764 N N . THR A 1 93 ? 3.167 0.795 -20.539 1.00 63.75 93 THR A N 1
ATOM 765 C CA . THR A 1 93 ? 2.532 0.633 -19.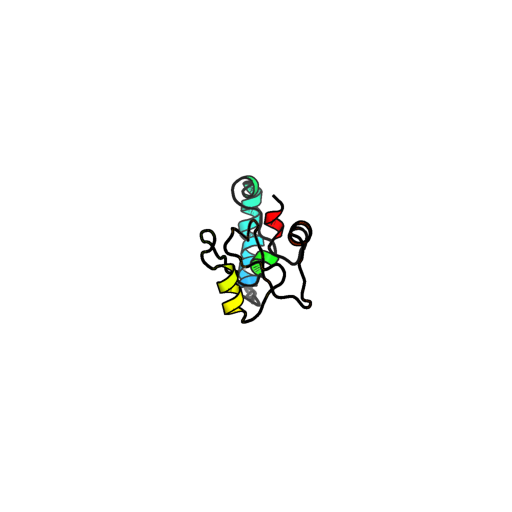222 1.00 63.75 93 THR A CA 1
ATOM 766 C C . THR A 1 93 ? 1.299 1.528 -19.123 1.00 63.75 93 THR A C 1
ATOM 768 O O . THR A 1 93 ? 1.419 2.731 -18.908 1.00 63.75 93 THR A O 1
ATOM 771 N N . ASP A 1 94 ? 0.121 0.924 -19.277 1.00 74.81 94 ASP A N 1
ATOM 772 C CA . ASP A 1 94 ? -1.208 1.549 -19.185 1.00 74.81 94 ASP A CA 1
ATOM 773 C C . ASP A 1 94 ? -1.903 1.280 -17.834 1.00 74.81 94 ASP A C 1
ATOM 775 O O . ASP A 1 94 ? -3.048 1.674 -17.624 1.00 74.81 94 ASP A O 1
ATOM 779 N N . ARG A 1 95 ? -1.228 0.575 -16.918 1.00 84.56 95 ARG A N 1
ATOM 780 C CA . ARG A 1 95 ? -1.790 0.051 -15.665 1.00 84.56 95 ARG A CA 1
ATOM 781 C C . ARG A 1 95 ? -0.843 0.272 -14.496 1.00 84.56 95 ARG A C 1
ATOM 783 O O . ARG A 1 95 ? 0.373 0.338 -14.671 1.00 84.56 95 ARG A O 1
ATOM 790 N N . PHE A 1 96 ? -1.399 0.298 -13.291 1.00 89.88 96 PHE A N 1
ATOM 791 C CA . PHE A 1 96 ? -0.607 0.175 -12.072 1.00 89.88 96 PHE A CA 1
ATOM 792 C C . PHE A 1 96 ? -0.071 -1.253 -11.935 1.00 89.88 96 PHE A C 1
ATOM 794 O O . PHE A 1 96 ? -0.801 -2.222 -12.140 1.00 89.88 96 PHE A O 1
ATOM 801 N N . ILE A 1 97 ? 1.208 -1.374 -11.580 1.00 92.00 97 ILE A N 1
ATOM 802 C CA . ILE A 1 97 ? 1.871 -2.649 -11.303 1.00 92.00 97 ILE A CA 1
ATOM 803 C C . ILE A 1 97 ? 2.456 -2.560 -9.899 1.00 92.00 97 ILE A C 1
ATOM 805 O O . ILE A 1 97 ? 3.216 -1.640 -9.597 1.00 92.00 97 ILE A O 1
ATOM 809 N N . VAL A 1 98 ? 2.117 -3.532 -9.057 1.00 93.81 98 VAL A N 1
ATOM 810 C CA . VAL A 1 98 ? 2.743 -3.716 -7.748 1.00 93.81 98 VAL A CA 1
ATOM 811 C C . VAL A 1 98 ? 3.784 -4.817 -7.887 1.00 93.81 98 VAL A C 1
ATOM 813 O O . VAL A 1 98 ? 3.440 -5.975 -8.112 1.00 93.81 98 VAL A O 1
ATOM 816 N N . VAL A 1 99 ? 5.058 -4.455 -7.756 1.00 94.69 99 VAL A N 1
ATOM 817 C CA . VAL A 1 99 ? 6.155 -5.426 -7.697 1.00 94.69 99 VAL A CA 1
ATOM 818 C C . VAL A 1 99 ? 6.430 -5.726 -6.232 1.00 94.69 99 VAL A C 1
ATOM 820 O O . VAL A 1 99 ? 6.765 -4.829 -5.460 1.00 94.69 99 VAL A O 1
ATOM 823 N N . MET A 1 100 ? 6.257 -6.984 -5.837 1.00 93.88 100 MET A N 1
ATOM 824 C CA . MET A 1 100 ? 6.418 -7.414 -4.454 1.00 93.88 100 MET A CA 1
ATOM 825 C C . MET A 1 100 ? 7.106 -8.771 -4.359 1.00 93.88 100 MET A C 1
ATOM 827 O O . MET A 1 100 ? 7.051 -9.570 -5.289 1.00 93.88 100 MET A O 1
ATOM 831 N N . ASN A 1 101 ? 7.730 -9.030 -3.211 1.00 92.38 101 ASN A N 1
ATOM 832 C CA . ASN A 1 101 ? 8.284 -10.345 -2.913 1.00 92.38 101 ASN A CA 1
ATOM 833 C C . ASN A 1 101 ? 7.169 -11.399 -2.832 1.00 92.38 101 ASN A C 1
ATOM 835 O O . ASN A 1 101 ? 6.130 -11.145 -2.214 1.00 92.38 101 ASN A O 1
ATOM 839 N N . GLY A 1 102 ? 7.430 -12.581 -3.379 1.00 91.06 102 GLY A N 1
ATOM 840 C CA . GLY A 1 102 ? 6.577 -13.761 -3.285 1.00 91.06 102 GLY A CA 1
ATOM 841 C C . GLY A 1 102 ? 7.431 -15.025 -3.279 1.00 91.06 102 GLY A C 1
ATOM 842 O O . GLY A 1 102 ? 8.567 -14.994 -3.750 1.00 91.06 102 GLY A O 1
ATOM 843 N N . ASP A 1 103 ? 6.893 -16.108 -2.722 1.00 91.75 103 ASP A N 1
ATOM 844 C CA . ASP A 1 103 ? 7.590 -17.401 -2.657 1.00 91.75 103 ASP A CA 1
ATOM 845 C C . ASP A 1 103 ? 7.735 -18.031 -4.049 1.00 91.75 103 ASP A C 1
ATOM 847 O O . ASP A 1 103 ? 8.717 -18.713 -4.339 1.00 91.75 103 ASP A O 1
ATOM 851 N N . GLU A 1 104 ? 6.778 -17.743 -4.933 1.00 92.00 104 GLU A N 1
ATOM 852 C CA . GLU A 1 104 ? 6.778 -18.155 -6.331 1.00 92.00 104 GLU A CA 1
ATOM 853 C C . GLU A 1 104 ? 6.773 -16.942 -7.265 1.00 92.00 104 GLU A C 1
ATOM 855 O O . GLU A 1 104 ? 6.179 -15.896 -6.983 1.00 92.00 104 GLU A O 1
ATOM 860 N N . VAL A 1 105 ? 7.419 -17.102 -8.421 1.00 92.44 105 VAL A N 1
ATOM 861 C CA . VAL A 1 105 ? 7.416 -16.096 -9.484 1.00 92.44 105 VAL A CA 1
ATOM 862 C C . VAL A 1 105 ? 6.075 -16.155 -10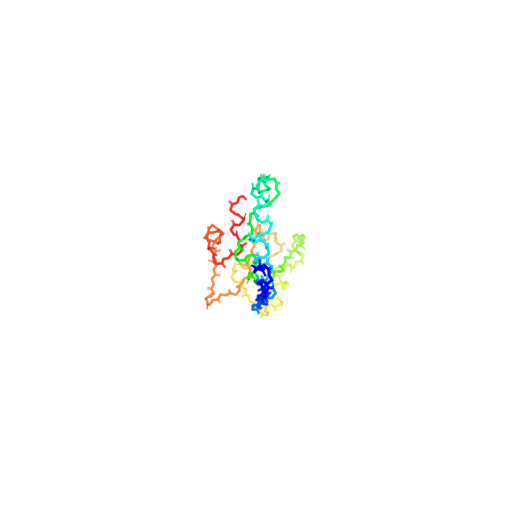.210 1.00 92.44 105 VAL A C 1
ATOM 864 O O . VAL A 1 105 ? 5.761 -17.140 -10.874 1.00 92.44 105 VAL A O 1
ATOM 867 N N . GLY A 1 106 ? 5.292 -15.080 -10.127 1.00 93.19 106 GLY A N 1
ATOM 868 C CA . GLY A 1 106 ? 3.973 -15.037 -10.748 1.00 93.19 106 GLY A CA 1
ATOM 869 C C . GLY A 1 106 ? 3.359 -13.644 -10.803 1.00 93.19 106 GLY A C 1
ATOM 870 O O . GLY A 1 106 ? 3.950 -12.657 -10.367 1.00 93.19 106 GLY A O 1
ATOM 871 N N . VAL A 1 107 ? 2.153 -13.576 -11.369 1.00 93.81 107 VAL A N 1
ATOM 872 C CA . VAL A 1 107 ? 1.343 -12.355 -11.455 1.00 93.81 107 VAL A CA 1
ATOM 873 C C . VAL A 1 107 ? 0.004 -12.610 -10.775 1.00 93.81 107 VAL A C 1
ATOM 875 O O . VAL A 1 107 ? -0.713 -13.536 -11.148 1.00 93.81 107 VAL A O 1
ATOM 878 N N . ILE A 1 108 ? -0.349 -11.758 -9.812 1.00 93.25 108 ILE A N 1
ATOM 879 C CA . ILE A 1 108 ? -1.674 -11.748 -9.186 1.00 93.25 108 ILE A CA 1
ATOM 880 C C . ILE A 1 108 ? -2.509 -10.671 -9.889 1.00 93.25 108 ILE A C 1
ATOM 882 O O . ILE A 1 108 ? -2.091 -9.509 -9.921 1.00 93.25 108 ILE A O 1
ATOM 886 N N . PRO A 1 109 ? -3.668 -11.011 -10.480 1.00 93.31 109 PRO A N 1
ATOM 887 C CA . PRO A 1 109 ? -4.515 -10.015 -11.120 1.00 93.31 109 PRO A CA 1
ATOM 888 C C . PRO A 1 109 ? -5.126 -9.078 -10.069 1.00 93.31 109 PRO A C 1
ATOM 890 O O . PRO A 1 109 ? -5.403 -9.480 -8.939 1.00 93.31 109 PRO A O 1
ATOM 893 N N . GLY A 1 110 ? -5.354 -7.815 -10.442 1.00 92.38 110 GLY A N 1
ATOM 894 C CA . GLY A 1 110 ? -5.781 -6.772 -9.500 1.00 92.38 110 GLY A CA 1
ATOM 895 C C . GLY A 1 110 ? -7.068 -7.106 -8.739 1.00 92.38 110 GLY A C 1
ATOM 896 O O . GLY A 1 110 ? -7.147 -6.862 -7.543 1.00 92.38 110 GLY A O 1
ATOM 897 N N . ASN A 1 111 ? -8.036 -7.753 -9.392 1.00 93.31 111 ASN A N 1
ATOM 898 C CA . ASN A 1 111 ? -9.276 -8.201 -8.750 1.00 93.31 111 ASN A CA 1
ATOM 899 C C . ASN A 1 111 ? -9.044 -9.223 -7.622 1.00 93.31 111 ASN A C 1
ATOM 901 O O . ASN A 1 111 ? -9.780 -9.210 -6.643 1.00 93.31 111 ASN A O 1
ATOM 905 N N . ALA A 1 112 ? -8.031 -10.086 -7.743 1.00 93.81 112 ALA A N 1
ATOM 906 C CA . ALA A 1 112 ? -7.634 -11.009 -6.683 1.00 93.81 112 ALA A CA 1
ATOM 907 C C . ALA A 1 112 ? -6.797 -10.300 -5.607 1.00 93.81 112 ALA A C 1
ATOM 909 O O . ALA A 1 112 ? -6.946 -10.580 -4.422 1.00 93.81 112 ALA A O 1
ATOM 910 N N . LEU A 1 113 ? -5.950 -9.347 -6.009 1.00 92.69 113 LEU A N 1
ATOM 911 C CA . LEU A 1 113 ? -5.090 -8.602 -5.090 1.00 92.69 113 LEU A CA 1
ATOM 912 C C . LEU A 1 113 ? -5.891 -7.777 -4.073 1.00 92.69 113 LEU A C 1
ATOM 914 O O . LEU A 1 113 ? -5.528 -7.731 -2.902 1.00 92.69 113 LEU A O 1
ATOM 918 N N . VAL A 1 114 ? -6.976 -7.129 -4.505 1.00 91.38 114 VAL A N 1
ATOM 919 C CA . VAL A 1 114 ? -7.773 -6.246 -3.633 1.00 91.38 114 VAL A CA 1
ATOM 920 C C . VAL A 1 114 ? -8.671 -6.999 -2.646 1.00 91.38 114 VAL A C 1
ATOM 922 O O . VAL A 1 114 ? -9.154 -6.407 -1.684 1.00 91.38 114 VAL A O 1
ATOM 925 N N . VAL A 1 115 ? -8.889 -8.303 -2.838 1.00 90.56 115 VAL A N 1
ATOM 926 C CA . VAL A 1 115 ? -9.661 -9.136 -1.897 1.00 90.56 115 VAL A CA 1
ATOM 927 C C . VAL A 1 115 ? -8.778 -9.913 -0.918 1.00 90.56 115 VAL A C 1
ATOM 929 O O . VAL A 1 115 ? -9.297 -10.495 0.033 1.00 90.56 115 VAL A O 1
ATOM 932 N N . ASP A 1 116 ? -7.457 -9.908 -1.111 1.00 89.38 116 ASP A N 1
ATOM 933 C CA . ASP A 1 116 ? -6.504 -10.563 -0.215 1.00 89.38 116 ASP A CA 1
ATOM 934 C C . ASP A 1 116 ? -6.388 -9.790 1.112 1.00 89.38 116 ASP A C 1
ATOM 936 O O . ASP A 1 116 ? -5.885 -8.666 1.168 1.00 89.38 116 ASP A O 1
ATOM 940 N N . SER A 1 117 ? -6.839 -10.412 2.207 1.00 86.31 117 SER A N 1
ATOM 941 C CA . SER A 1 117 ? -6.828 -9.817 3.549 1.00 86.31 117 SER A CA 1
ATOM 942 C C . SER A 1 117 ? -5.430 -9.622 4.130 1.00 86.31 117 SER A C 1
ATOM 944 O O . SER A 1 117 ? -5.274 -8.901 5.111 1.00 86.31 117 SER A O 1
ATOM 946 N N . THR A 1 118 ? -4.413 -10.264 3.555 1.00 87.00 118 THR A N 1
ATOM 947 C CA . THR A 1 118 ? -3.019 -10.138 3.997 1.00 87.00 118 THR A CA 1
ATOM 948 C C . THR A 1 118 ? -2.295 -8.962 3.340 1.00 87.00 118 THR A C 1
ATOM 950 O O . THR A 1 118 ? -1.142 -8.679 3.673 1.00 87.00 118 THR A O 1
ATOM 953 N N . LYS A 1 119 ? -2.947 -8.268 2.397 1.00 88.25 119 LYS A N 1
ATOM 954 C CA . LYS A 1 119 ? -2.360 -7.181 1.609 1.00 88.25 119 LYS A CA 1
ATOM 955 C C . LYS A 1 119 ? -3.040 -5.853 1.922 1.00 88.25 119 LYS A C 1
ATOM 957 O O . LYS A 1 119 ? -4.248 -5.773 2.106 1.00 88.25 119 LYS A O 1
ATOM 962 N N . GLN A 1 120 ? -2.260 -4.780 1.863 1.00 88.38 120 GLN A N 1
ATOM 963 C CA . GLN A 1 120 ? -2.705 -3.397 2.093 1.00 88.38 120 GLN A CA 1
ATOM 964 C C . GLN A 1 120 ? -3.478 -2.769 0.913 1.00 88.38 120 GLN A C 1
ATOM 966 O O . GLN A 1 120 ? -3.628 -1.556 0.832 1.00 88.38 120 GLN A O 1
ATOM 971 N N . PHE A 1 121 ? -3.928 -3.565 -0.061 1.00 90.38 121 PHE A N 1
ATOM 972 C CA . PHE A 1 121 ? -4.498 -3.049 -1.315 1.00 90.38 121 PHE A CA 1
ATOM 973 C C . PHE A 1 121 ? -6.027 -3.076 -1.354 1.00 90.38 121 PHE A C 1
ATOM 975 O O . PHE A 1 121 ? -6.616 -2.714 -2.369 1.00 90.38 121 PHE A O 1
ATOM 982 N N . ARG A 1 122 ? -6.690 -3.470 -0.261 1.00 86.19 122 ARG A N 1
ATOM 983 C CA . ARG A 1 122 ? -8.157 -3.603 -0.215 1.00 86.19 122 ARG A CA 1
ATOM 984 C C . ARG A 1 122 ? -8.889 -2.294 -0.493 1.00 86.19 122 ARG A C 1
ATOM 986 O O . ARG A 1 122 ? -9.938 -2.300 -1.138 1.00 86.19 122 ARG A O 1
ATOM 993 N N . ALA A 1 123 ? -8.298 -1.174 -0.082 1.00 82.50 123 ALA A N 1
ATOM 994 C CA . ALA A 1 123 ? -8.827 0.160 -0.346 1.00 82.50 123 ALA A CA 1
ATOM 995 C C . ALA A 1 123 ? -8.944 0.492 -1.850 1.00 82.50 123 ALA A C 1
ATOM 997 O O . ALA A 1 123 ? -9.729 1.362 -2.209 1.00 82.50 123 ALA A O 1
ATOM 998 N N . LEU A 1 124 ? -8.235 -0.224 -2.736 1.00 84.38 124 LEU A N 1
ATOM 999 C CA . LEU A 1 124 ? -8.278 -0.026 -4.194 1.00 84.38 124 LEU A CA 1
ATOM 1000 C C . LEU A 1 124 ? -9.476 -0.708 -4.883 1.00 84.38 124 LEU A C 1
ATOM 1002 O O . LEU A 1 124 ? -9.544 -0.729 -6.108 1.00 84.38 124 LEU A O 1
ATOM 1006 N N . THR A 1 125 ? -10.405 -1.302 -4.127 1.00 79.56 125 THR A N 1
ATOM 1007 C CA . THR A 1 125 ? -11.612 -1.945 -4.687 1.00 79.56 125 THR A CA 1
ATOM 1008 C C . THR A 1 125 ? -12.646 -0.927 -5.201 1.00 79.56 125 THR A C 1
ATOM 1010 O O . THR A 1 125 ? -13.572 -1.318 -5.911 1.00 79.56 125 THR A O 1
ATOM 1013 N N . LYS A 1 126 ? -12.526 0.352 -4.821 1.00 60.09 126 LYS A N 1
ATOM 1014 C CA . LYS A 1 126 ? -13.493 1.420 -5.122 1.00 60.09 126 LYS A CA 1
ATOM 1015 C C . LYS A 1 126 ? -13.082 2.277 -6.314 1.00 60.09 126 LYS A C 1
ATOM 1017 O O . LYS A 1 126 ? -11.881 2.609 -6.412 1.00 60.09 126 LYS A O 1
#

Foldseek 3Di:
DDDPPPDPPPPPPPPPQVDPLSVVVVCCVPPVVVVCVVVVVCVPPHHRDDPCVSVPDDDDDDDDDAPPCPLVVVCVVVVHDAPPDDDDPDRRDPDDDDDDDDPDRDDDDLVRQLPDPNHPNVRVPD

Radius of gyration: 23.1 Å; chains: 1; bounding box: 38×30×89 Å

Secondary structure (DSSP, 8-state):
-----------------SSHHHHHHHHIIIIIHHHHHHTTGGGTS-PPP-HHHHHPPP-------TTSSHHHHHHHHHTS--TT----SS----S-------SS-----HHHHTT-TTSTTGGGG-

InterPro domains:
  IPR027417 P-loop containing nucleoside triphosphate hydrolase [G3DSA:3.40.50.300] (60-126)
  IPR027417 P-loop containing nucleoside triphosphate hydrolase [SSF52540] (43-104)
  IPR030381 Dynamin-type guanine nucleotide-binding (G) domain [PS51718] (54-126)
  IPR031692 EH domain-containing protein, N-terminal [PF16880] (23-54)
  IPR045063 Dynamin, N-terminal [PF00350] (60-112)

Organism: NCBI:txid298350

Sequence (126 aa):
MFSWLGKNNEKKEQNVLETVSEGLRKIYKEKLFPLEEFYNFHDYHSPALDDPDFNAKPMILLVGQYSTGKTTFIRFLLEQEFPGMRIGPEPTTDRFIVVMNGDEVGVIPGNALVVDSTKQFRALTK

pLDDT: mean 84.9, std 14.78, range [41.06, 97.94]